Protein AF-A0A0G1K854-F1 (afdb_monomer)

Mean predicted aligned error: 9.33 Å

pLDDT: mean 76.0, std 16.43, range [37.78, 95.06]

Solvent-accessible surface area (backbone atoms only — not comparable to full-atom values): 9251 Å² total; per-residue (Å²): 132,83,78,79,60,70,64,56,56,54,52,48,50,55,51,45,51,60,47,36,75,68,46,81,50,38,49,63,25,35,56,41,46,54,54,50,49,40,50,51,50,52,53,40,52,53,51,50,50,56,49,52,60,53,45,62,75,74,42,89,68,55,75,72,59,42,56,55,50,49,52,58,57,63,59,54,79,45,64,77,61,58,74,69,48,51,61,70,54,49,52,61,68,49,51,77,76,40,71,92,38,62,65,52,54,50,37,49,50,54,32,50,56,52,49,49,52,49,64,76,29,55,90,78,65,51,88,47,69,64,61,49,34,55,53,24,47,55,41,41,59,38,47,54,51,36,51,54,44,50,52,53,53,45,49,50,55,52,47,73,69,58,7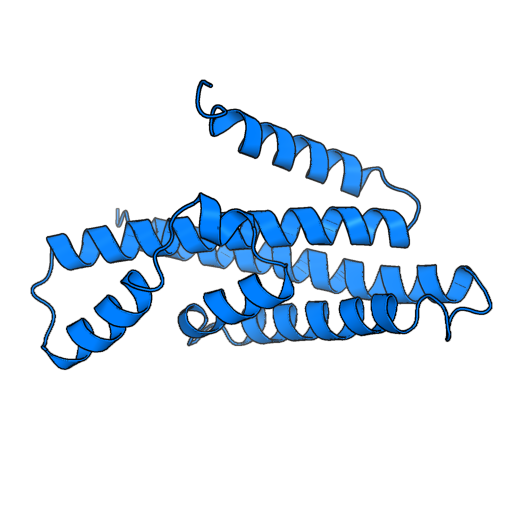1,130

Foldseek 3Di:
DDDPDVVVVVVVLVVLVVVLVVDPQLLVNLVSLQVNLLSLLLVLLVLVLVLLVVCVVVDDDDPVVCVVSVVLCVVPNPVVVSVPDHLVRSLVNCVVVCVVVVVLNVLSVVLVVLVVVLVVCVPPPPPDVVVSRVSSVVSSVSSVVNSVSSVVSSVVSVCVSDPD

Radius of gyration: 17.88 Å; Cα contacts (8 Å, |Δi|>4): 101; chains: 1; bounding box: 52×42×52 Å

Structure (mmCIF, N/CA/C/O backbone):
data_AF-A0A0G1K854-F1
#
_entry.id   AF-A0A0G1K854-F1
#
loop_
_atom_site.group_PDB
_atom_site.id
_atom_site.type_symbol
_atom_site.label_atom_id
_atom_site.label_alt_id
_atom_site.label_comp_id
_atom_site.label_asym_id
_atom_site.label_entity_id
_atom_site.label_seq_id
_atom_site.pdbx_PDB_ins_code
_atom_site.Cartn_x
_atom_site.Cartn_y
_atom_site.Cartn_z
_atom_site.occupancy
_atom_site.B_iso_or_equiv
_atom_site.auth_seq_id
_atom_site.auth_comp_id
_atom_site.auth_asym_id
_atom_site.auth_atom_id
_atom_site.pdbx_PDB_model_num
ATOM 1 N N . MET A 1 1 ? -0.775 29.253 10.869 1.00 38.78 1 MET A N 1
ATOM 2 C CA . MET A 1 1 ? -1.019 28.495 9.618 1.00 38.78 1 MET A CA 1
ATOM 3 C C . MET A 1 1 ? -2.290 27.674 9.783 1.00 38.78 1 MET A C 1
ATOM 5 O O . MET A 1 1 ? -2.391 26.966 10.777 1.00 38.78 1 MET A O 1
ATOM 9 N N . LYS A 1 2 ? -3.274 27.797 8.877 1.00 37.78 2 LYS A N 1
ATOM 10 C CA . LYS A 1 2 ? -4.468 26.931 8.889 1.00 37.78 2 LYS A CA 1
ATOM 11 C C . LYS A 1 2 ? -4.034 25.491 8.594 1.00 37.78 2 LYS A C 1
ATOM 13 O O . LYS A 1 2 ? -3.237 25.278 7.685 1.00 37.78 2 LYS A O 1
ATOM 18 N N . SER A 1 3 ? -4.537 24.532 9.370 1.00 38.66 3 SER A N 1
ATOM 19 C CA . SER A 1 3 ? -4.387 23.103 9.075 1.00 38.66 3 SER A CA 1
ATOM 20 C C . SER A 1 3 ? -4.850 22.832 7.636 1.00 38.66 3 SER A C 1
ATOM 22 O O . SER A 1 3 ? -5.922 23.327 7.277 1.00 38.66 3 SER A O 1
ATOM 24 N N . PRO A 1 4 ? -4.095 22.083 6.809 1.00 55.81 4 PRO A N 1
ATOM 25 C CA . PRO A 1 4 ? -4.559 21.715 5.477 1.00 55.81 4 PRO A CA 1
ATOM 26 C C . PRO A 1 4 ? -5.886 20.956 5.586 1.00 55.81 4 PRO A C 1
ATOM 28 O O . PRO A 1 4 ? -6.056 20.114 6.470 1.00 55.81 4 PRO A O 1
ATOM 31 N N . ASP A 1 5 ? -6.834 21.284 4.707 1.00 53.47 5 ASP A N 1
ATOM 32 C CA . ASP A 1 5 ? -8.138 20.626 4.657 1.00 53.47 5 ASP A CA 1
ATOM 33 C C . ASP A 1 5 ? -7.940 19.120 4.387 1.00 53.47 5 ASP A C 1
ATOM 35 O O . ASP A 1 5 ? -7.293 18.768 3.396 1.00 53.47 5 ASP A O 1
ATOM 39 N N . PRO A 1 6 ? -8.468 18.209 5.225 1.00 52.62 6 PRO A N 1
ATOM 40 C CA . PRO A 1 6 ? -8.331 16.766 5.024 1.00 52.62 6 PRO A CA 1
ATOM 41 C C . PRO A 1 6 ? -8.881 16.290 3.667 1.00 52.62 6 PRO A C 1
ATOM 43 O O . PRO A 1 6 ? -8.395 15.296 3.124 1.00 52.62 6 PRO A O 1
ATOM 46 N N . ARG A 1 7 ? -9.813 17.030 3.050 1.00 50.00 7 ARG A N 1
ATOM 47 C CA . ARG A 1 7 ? -10.301 16.762 1.686 1.00 50.00 7 ARG A CA 1
ATOM 48 C C . ARG A 1 7 ? -9.204 16.918 0.632 1.00 50.00 7 ARG A C 1
ATOM 50 O O . ARG A 1 7 ? -9.206 16.182 -0.352 1.00 50.00 7 ARG A O 1
ATOM 57 N N . ASN A 1 8 ? -8.218 17.789 0.856 1.00 52.91 8 ASN A N 1
ATOM 58 C CA . ASN A 1 8 ? -7.084 17.956 -0.056 1.00 52.91 8 ASN A CA 1
ATOM 59 C C . ASN A 1 8 ? -6.207 16.698 -0.116 1.00 52.91 8 ASN A C 1
ATOM 61 O O . ASN A 1 8 ? -5.662 16.398 -1.174 1.00 52.91 8 ASN A O 1
ATOM 65 N N . LYS A 1 9 ? -6.120 15.917 0.972 1.00 61.47 9 LYS A N 1
ATOM 66 C CA . LYS A 1 9 ? -5.419 14.619 0.974 1.00 61.47 9 LYS A CA 1
ATOM 67 C C . LYS A 1 9 ? -6.151 13.580 0.126 1.00 61.47 9 LYS A C 1
ATOM 69 O O . LYS A 1 9 ? -5.515 12.850 -0.628 1.00 61.47 9 LYS A O 1
ATOM 74 N N . PHE A 1 10 ? -7.481 13.544 0.189 1.00 59.16 10 PHE A N 1
ATOM 75 C CA . PHE A 1 10 ? -8.286 12.657 -0.655 1.00 59.16 10 PHE A CA 1
ATOM 76 C C . PHE A 1 10 ? -8.209 13.046 -2.139 1.00 59.16 10 PHE A C 1
ATOM 78 O O . PHE A 1 10 ? -8.032 12.189 -3.002 1.00 59.16 10 PHE A O 1
ATOM 85 N N . ILE A 1 11 ? -8.258 14.347 -2.441 1.00 55.06 11 ILE A N 1
ATOM 86 C CA . ILE A 1 11 ? -8.064 14.869 -3.801 1.00 55.06 11 ILE A CA 1
ATOM 87 C C . ILE A 1 11 ? -6.665 14.514 -4.321 1.00 55.06 11 ILE A C 1
ATOM 89 O O . ILE A 1 11 ? -6.541 14.027 -5.443 1.00 55.06 11 ILE A O 1
ATOM 93 N N . PHE A 1 12 ? -5.626 14.683 -3.501 1.00 68.38 12 PHE A N 1
ATOM 94 C CA . PHE A 1 12 ? -4.259 14.289 -3.840 1.00 68.38 12 PHE A CA 1
ATOM 95 C C . PHE A 1 12 ? -4.151 12.785 -4.128 1.00 68.38 12 PHE A C 1
ATOM 97 O O . PHE A 1 12 ? -3.557 12.396 -5.129 1.00 68.38 12 PHE A O 1
ATOM 104 N N . LEU A 1 13 ? -4.797 11.936 -3.326 1.00 67.50 13 LEU A N 1
ATOM 105 C CA . LEU A 1 13 ? -4.840 10.490 -3.559 1.00 67.50 13 LEU A CA 1
ATOM 106 C C . LEU A 1 13 ? -5.516 10.114 -4.878 1.00 67.50 13 LEU A C 1
ATOM 108 O O . LEU A 1 13 ? -4.996 9.287 -5.629 1.00 67.50 13 LEU A O 1
ATOM 112 N N . LEU A 1 14 ? -6.649 10.743 -5.192 1.00 62.66 14 LEU A N 1
ATOM 113 C CA . LEU A 1 14 ? -7.336 10.553 -6.470 1.00 62.66 14 LEU A CA 1
ATOM 114 C C . LEU A 1 14 ? -6.475 11.013 -7.653 1.00 62.66 14 LEU A C 1
ATOM 116 O O . LEU A 1 14 ? -6.444 10.352 -8.692 1.00 62.66 14 LEU A O 1
ATOM 120 N N . GLN A 1 15 ? -5.758 12.128 -7.500 1.00 68.06 15 GLN A N 1
ATOM 121 C CA . GLN A 1 15 ? -4.826 12.630 -8.509 1.00 68.06 15 GLN A CA 1
ATOM 122 C C . GLN A 1 15 ? -3.634 11.685 -8.700 1.00 68.06 15 GLN A C 1
ATOM 124 O O . GLN A 1 15 ? -3.282 11.391 -9.842 1.00 68.06 15 GLN A O 1
ATOM 129 N N . LEU A 1 16 ? -3.050 11.165 -7.615 1.00 74.25 16 LEU A N 1
ATOM 130 C CA . LEU A 1 16 ? -1.966 10.183 -7.663 1.00 74.25 16 LEU A CA 1
ATOM 131 C C . LEU A 1 16 ? -2.402 8.890 -8.351 1.00 74.25 16 LEU A C 1
ATOM 133 O O . LEU A 1 16 ? -1.682 8.399 -9.215 1.00 74.25 16 LEU A O 1
ATOM 137 N N . LYS A 1 17 ? -3.590 8.367 -8.027 1.00 74.44 17 LYS A N 1
ATOM 138 C CA . LYS A 1 17 ? -4.123 7.147 -8.649 1.00 74.44 17 LYS A CA 1
ATOM 139 C C . LYS A 1 17 ? -4.294 7.315 -10.161 1.00 74.44 17 LYS A C 1
ATOM 141 O O . LYS A 1 17 ? -3.763 6.521 -10.929 1.00 74.44 17 LYS A O 1
ATOM 146 N N . ARG A 1 18 ? -4.928 8.411 -10.593 1.00 74.6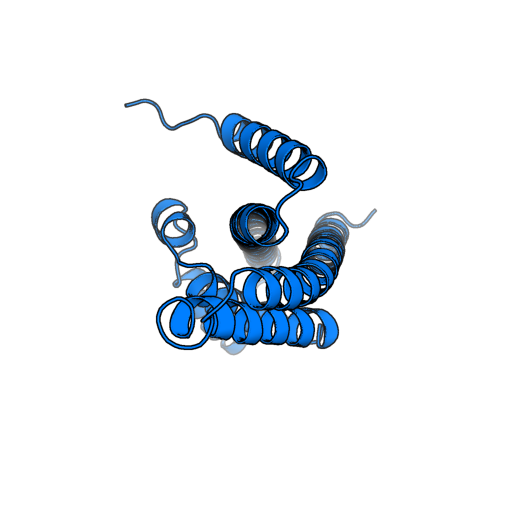2 18 ARG A N 1
ATOM 147 C CA . ARG A 1 18 ? -5.094 8.737 -12.022 1.00 74.62 18 ARG A CA 1
ATOM 148 C C . ARG A 1 18 ? -3.763 8.940 -12.748 1.00 74.62 18 ARG A C 1
ATOM 150 O O . ARG A 1 18 ? -3.666 8.623 -13.928 1.00 74.62 18 ARG A O 1
ATOM 157 N N . ARG A 1 19 ? -2.754 9.507 -12.078 1.00 76.69 19 ARG A N 1
ATOM 158 C CA . ARG A 1 19 ? -1.403 9.663 -12.645 1.00 76.69 19 ARG A CA 1
ATOM 159 C C . ARG A 1 19 ? -0.692 8.319 -12.768 1.00 76.69 19 ARG A C 1
ATOM 161 O O . ARG A 1 19 ? -0.150 8.041 -13.825 1.00 76.69 19 ARG A O 1
ATOM 168 N N . SER A 1 20 ? -0.775 7.469 -11.745 1.00 81.25 20 SER A N 1
ATOM 169 C CA . SER A 1 20 ? -0.213 6.112 -11.756 1.00 81.25 20 SER A CA 1
ATOM 170 C C . SER A 1 20 ? -0.765 5.263 -12.906 1.00 81.25 20 SER A C 1
ATOM 172 O O . SER A 1 20 ? -0.009 4.563 -13.570 1.00 81.25 20 SER A O 1
ATOM 174 N N . GLU A 1 21 ? -2.068 5.367 -13.189 1.00 80.25 21 GLU A N 1
ATOM 175 C CA . GLU A 1 21 ? -2.727 4.651 -14.293 1.00 80.25 21 GLU A CA 1
ATOM 176 C C . GLU A 1 21 ? -2.253 5.105 -15.684 1.00 80.25 21 GLU A C 1
ATOM 178 O O . GLU A 1 21 ? -2.286 4.317 -16.627 1.00 80.25 21 GLU A O 1
ATOM 183 N N . LYS A 1 22 ? -1.807 6.361 -15.814 1.00 82.38 22 LYS A N 1
ATOM 184 C CA . LYS A 1 22 ? -1.315 6.949 -17.071 1.00 82.38 22 LYS A CA 1
ATOM 185 C C . LYS A 1 22 ? 0.205 6.888 -17.222 1.00 82.38 22 LYS A C 1
ATOM 187 O O . LYS A 1 22 ? 0.711 7.242 -18.282 1.00 82.38 22 LYS A O 1
ATOM 192 N N . GLU A 1 23 ? 0.922 6.487 -16.176 1.00 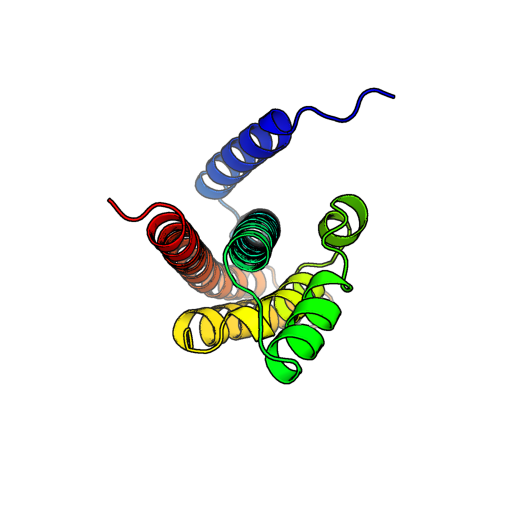88.06 23 GLU A N 1
ATOM 193 C CA . GLU A 1 23 ? 2.378 6.430 -16.185 1.00 88.06 23 GLU A CA 1
ATOM 194 C C . GLU A 1 23 ? 2.866 5.240 -17.019 1.00 88.06 23 GLU A C 1
ATOM 196 O O . GLU A 1 23 ? 2.432 4.099 -16.830 1.00 88.06 23 GLU A O 1
ATOM 201 N N . THR A 1 24 ? 3.769 5.529 -17.954 1.00 86.50 24 THR A N 1
ATOM 202 C CA . THR A 1 24 ? 4.270 4.570 -18.944 1.00 86.50 24 THR A CA 1
ATOM 203 C C . THR A 1 24 ? 5.561 3.900 -18.505 1.00 86.50 24 THR A C 1
ATOM 205 O O . THR A 1 24 ? 5.776 2.755 -18.893 1.00 86.50 24 THR A O 1
ATOM 208 N N . SER A 1 25 ? 6.381 4.555 -17.672 1.00 89.69 25 SER A N 1
ATOM 209 C CA . SER A 1 25 ? 7.555 3.928 -17.057 1.00 89.69 25 SER A CA 1
ATOM 210 C C . SER A 1 25 ? 7.119 3.082 -15.855 1.00 89.69 25 SER A C 1
ATOM 212 O O . SER A 1 25 ? 6.581 3.626 -14.882 1.00 89.69 25 SER A O 1
ATOM 214 N N . PRO A 1 26 ? 7.337 1.753 -15.872 1.00 91.62 26 PRO A N 1
ATOM 215 C CA . PRO A 1 26 ? 7.122 0.919 -14.696 1.00 91.62 26 PRO A CA 1
ATOM 216 C C . PRO A 1 26 ? 7.806 1.443 -13.428 1.00 91.62 26 PRO A C 1
ATOM 218 O O . PRO A 1 26 ? 7.182 1.439 -12.368 1.00 91.62 26 PRO A O 1
ATOM 221 N N . TYR A 1 27 ? 9.042 1.929 -13.510 1.00 89.31 27 TYR A N 1
ATOM 222 C CA . TYR A 1 27 ? 9.734 2.482 -12.348 1.00 89.31 27 TYR A CA 1
ATOM 223 C C . TYR A 1 27 ? 9.043 3.742 -11.803 1.00 89.31 27 TYR A C 1
ATOM 225 O O . TYR A 1 27 ? 8.768 3.834 -10.605 1.00 89.31 27 TYR A O 1
ATOM 233 N N . ALA A 1 28 ? 8.662 4.689 -12.664 1.00 88.31 28 ALA A N 1
ATOM 234 C CA . ALA A 1 28 ? 7.903 5.862 -12.223 1.00 88.31 28 ALA A CA 1
ATOM 235 C C . ALA A 1 28 ? 6.536 5.467 -11.629 1.00 88.31 28 ALA A C 1
ATOM 237 O O . ALA A 1 28 ? 6.115 5.987 -10.591 1.00 88.31 28 ALA A O 1
ATOM 238 N N . ARG A 1 29 ? 5.857 4.480 -12.228 1.00 91.25 29 ARG A N 1
ATOM 239 C CA . ARG A 1 29 ? 4.589 3.940 -11.717 1.00 91.25 29 ARG A CA 1
ATOM 240 C C . ARG A 1 29 ? 4.756 3.264 -10.355 1.00 91.25 29 ARG A C 1
ATOM 242 O O . ARG A 1 29 ? 3.861 3.403 -9.518 1.00 91.25 29 ARG A O 1
ATOM 249 N N . LEU A 1 30 ? 5.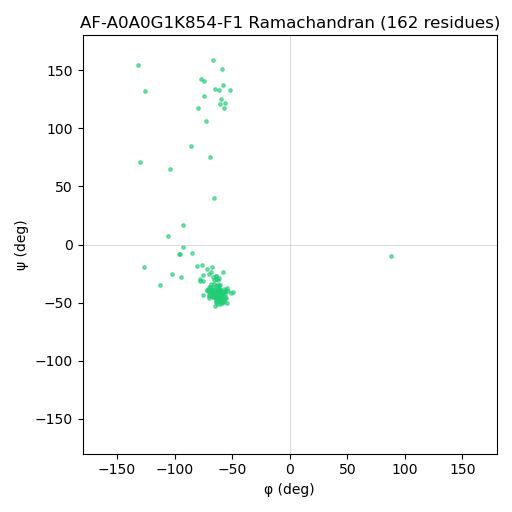880 2.591 -10.107 1.00 91.75 30 LEU A N 1
ATOM 250 C CA . LEU A 1 30 ? 6.232 2.043 -8.796 1.00 91.75 30 LEU A CA 1
ATOM 251 C C . LEU A 1 30 ? 6.324 3.154 -7.737 1.00 91.75 30 LEU A C 1
ATOM 253 O O . LEU A 1 30 ? 5.696 3.030 -6.686 1.00 91.75 30 LEU A O 1
ATOM 257 N N . LEU A 1 31 ? 6.996 4.274 -8.029 1.00 88.69 31 LEU A N 1
ATOM 258 C CA . LEU A 1 31 ? 7.075 5.416 -7.102 1.00 88.69 31 LEU A CA 1
ATOM 259 C C . LEU A 1 31 ? 5.688 5.995 -6.777 1.00 88.69 31 LEU A C 1
ATOM 261 O O . LEU A 1 31 ? 5.395 6.346 -5.631 1.00 88.69 31 LEU A O 1
ATOM 265 N N . PHE A 1 32 ? 4.789 6.063 -7.763 1.00 89.12 32 PHE A N 1
ATOM 266 C CA . PHE A 1 32 ? 3.401 6.449 -7.503 1.00 89.12 32 PHE A CA 1
ATOM 267 C C . PHE A 1 32 ? 2.673 5.430 -6.620 1.00 89.12 32 PHE A C 1
ATOM 269 O O . PHE A 1 32 ? 1.955 5.827 -5.699 1.00 89.12 32 PHE A O 1
ATOM 276 N N . GLN A 1 33 ? 2.869 4.130 -6.850 1.00 89.81 33 GLN A N 1
ATOM 277 C CA . GLN A 1 33 ? 2.261 3.094 -6.018 1.00 89.81 33 GLN A CA 1
ATOM 278 C C . GLN A 1 33 ? 2.742 3.126 -4.569 1.00 89.81 33 GLN A C 1
ATOM 280 O O . GLN A 1 33 ? 1.921 2.952 -3.672 1.00 89.81 33 GLN A O 1
ATOM 285 N N . GLU A 1 34 ? 4.023 3.394 -4.316 1.00 90.31 34 GLU A N 1
ATOM 286 C CA . GLU A 1 34 ? 4.542 3.544 -2.951 1.00 90.31 34 GLU A CA 1
ATOM 287 C C . GLU A 1 34 ? 3.781 4.627 -2.176 1.00 90.31 34 GLU A C 1
ATOM 289 O O . GLU A 1 34 ? 3.389 4.422 -1.023 1.00 90.31 34 GLU A O 1
ATOM 294 N N . ASN A 1 35 ? 3.497 5.755 -2.831 1.00 87.19 35 ASN A N 1
ATOM 295 C CA . ASN A 1 35 ? 2.730 6.853 -2.246 1.00 87.19 35 ASN A CA 1
ATOM 296 C C . ASN A 1 35 ? 1.259 6.482 -2.011 1.00 87.19 35 ASN A C 1
ATOM 298 O O . ASN A 1 35 ? 0.690 6.818 -0.966 1.00 87.19 35 ASN A O 1
ATOM 302 N N . ILE A 1 36 ? 0.645 5.764 -2.957 1.00 89.56 36 ILE A N 1
ATOM 303 C CA . ILE A 1 36 ? -0.738 5.286 -2.835 1.00 89.56 36 ILE A CA 1
ATOM 304 C C . ILE A 1 36 ? -0.854 4.310 -1.658 1.00 89.56 36 ILE A C 1
ATOM 306 O O . ILE A 1 36 ? -1.701 4.506 -0.787 1.00 89.56 36 ILE A O 1
ATOM 310 N N . ILE A 1 37 ? 0.016 3.299 -1.590 1.00 92.19 37 ILE A N 1
ATOM 311 C CA . ILE A 1 37 ? 0.009 2.291 -0.522 1.00 92.19 37 ILE A CA 1
ATOM 312 C C . ILE A 1 37 ? 0.283 2.945 0.832 1.00 92.19 37 ILE A C 1
ATOM 314 O O . ILE A 1 37 ? -0.452 2.683 1.780 1.00 92.19 37 ILE A O 1
ATOM 318 N N . SER A 1 38 ? 1.270 3.844 0.926 1.00 89.88 38 SER A N 1
ATOM 319 C CA . SER A 1 38 ? 1.559 4.577 2.170 1.00 89.88 38 SER A CA 1
ATOM 320 C C . SER A 1 38 ? 0.324 5.317 2.675 1.00 89.88 38 SER A C 1
ATOM 322 O O . SER A 1 38 ? -0.053 5.212 3.839 1.00 89.88 38 SER A O 1
ATOM 324 N N . SER A 1 39 ? -0.367 6.013 1.779 1.00 85.62 39 SER A N 1
ATOM 325 C CA . SER A 1 39 ? -1.558 6.777 2.135 1.00 85.62 39 SER A CA 1
ATOM 326 C C . SER A 1 39 ? -2.745 5.886 2.515 1.00 85.62 39 SER A C 1
ATOM 328 O O . SER A 1 39 ? -3.495 6.222 3.431 1.00 85.62 39 SER A O 1
ATOM 330 N N . LEU A 1 40 ? -2.912 4.734 1.857 1.00 88.44 40 LEU A N 1
ATOM 331 C CA . LEU A 1 40 ? -3.929 3.745 2.223 1.00 88.44 40 LEU A CA 1
ATOM 332 C C . LEU A 1 40 ? -3.643 3.104 3.581 1.00 88.44 40 LEU A C 1
ATOM 334 O O . LEU A 1 40 ? -4.574 2.911 4.361 1.00 88.44 40 LEU A O 1
ATOM 338 N N . LEU A 1 41 ? -2.378 2.817 3.892 1.00 89.94 41 LEU A N 1
ATOM 339 C CA . LEU A 1 41 ? -1.967 2.337 5.209 1.00 89.94 41 LEU A CA 1
ATOM 340 C C . LEU A 1 41 ? -2.294 3.369 6.287 1.00 89.94 41 LEU A C 1
ATOM 342 O O . LEU A 1 41 ? -2.940 3.021 7.267 1.00 89.94 41 LEU A O 1
ATOM 346 N N . ILE A 1 42 ? -1.942 4.640 6.075 1.00 85.94 42 ILE A N 1
ATOM 347 C CA . ILE A 1 42 ? -2.284 5.738 6.993 1.00 85.94 42 ILE A CA 1
ATOM 348 C C . ILE A 1 42 ? -3.804 5.824 7.203 1.00 85.94 42 ILE A C 1
ATOM 350 O O . ILE A 1 42 ? -4.274 5.862 8.338 1.00 85.94 42 ILE A O 1
ATOM 354 N N . ALA A 1 43 ? -4.590 5.800 6.122 1.00 83.00 43 ALA A N 1
ATOM 355 C CA . ALA A 1 43 ? -6.049 5.836 6.214 1.00 83.00 43 ALA A CA 1
ATOM 356 C C . ALA A 1 43 ? -6.615 4.625 6.974 1.00 83.00 43 ALA A C 1
ATOM 358 O O . ALA A 1 43 ? -7.546 4.763 7.768 1.00 83.00 43 ALA A O 1
ATOM 359 N N . THR A 1 44 ? -6.046 3.439 6.756 1.00 86.75 44 THR A N 1
ATOM 360 C CA . THR A 1 44 ? -6.440 2.207 7.451 1.00 86.75 44 THR A CA 1
ATOM 361 C C . THR A 1 44 ? -6.108 2.288 8.938 1.00 86.75 44 THR A C 1
ATOM 363 O O . THR A 1 44 ? -6.954 1.969 9.764 1.00 86.75 44 THR A O 1
ATOM 366 N N . LEU A 1 45 ? -4.926 2.795 9.288 1.00 83.94 45 LEU A N 1
ATOM 367 C CA . LEU A 1 45 ? -4.493 3.029 10.666 1.00 83.94 45 LEU A CA 1
ATOM 368 C C . LEU A 1 45 ? -5.434 3.992 11.410 1.00 83.94 45 LEU A C 1
ATOM 370 O O . LEU A 1 45 ? -5.885 3.661 12.503 1.00 83.94 45 LEU A O 1
ATOM 374 N N . PHE A 1 46 ? -5.829 5.115 10.799 1.00 80.81 46 PHE A N 1
ATOM 375 C CA . PHE A 1 46 ? -6.842 6.002 11.394 1.00 80.81 46 PHE A CA 1
ATOM 376 C C . PHE A 1 46 ? -8.227 5.351 11.488 1.00 80.81 46 PHE A C 1
ATOM 378 O O . PHE A 1 46 ? -8.968 5.601 12.435 1.00 80.81 46 PHE A O 1
ATOM 385 N N . THR A 1 47 ? -8.594 4.494 10.532 1.00 80.06 47 THR A N 1
ATOM 386 C CA . THR A 1 47 ? -9.867 3.753 10.593 1.00 80.06 47 THR A CA 1
ATOM 387 C C . THR A 1 47 ? -9.877 2.785 11.781 1.00 80.06 47 THR A C 1
ATOM 389 O O . THR A 1 47 ? -10.858 2.727 12.521 1.00 80.06 47 THR A O 1
ATOM 392 N N . ILE A 1 48 ? -8.769 2.071 12.004 1.00 80.88 48 ILE A N 1
ATOM 393 C CA . ILE A 1 48 ? -8.573 1.199 13.168 1.00 80.88 48 ILE A CA 1
ATOM 394 C C . ILE A 1 48 ? -8.662 2.013 14.461 1.00 80.88 48 ILE A C 1
ATOM 396 O O . ILE A 1 48 ? -9.401 1.633 15.365 1.00 80.88 48 ILE A O 1
ATOM 400 N N . GLU A 1 49 ? -7.956 3.142 14.549 1.00 77.31 49 GLU A N 1
ATOM 401 C CA . GLU A 1 49 ? -7.998 4.023 15.721 1.00 77.31 49 GLU A CA 1
ATOM 402 C C . GLU A 1 49 ? -9.437 4.446 16.064 1.00 77.31 49 GLU A C 1
ATOM 404 O O . GLU A 1 49 ? -9.882 4.291 17.205 1.00 77.31 49 GLU A O 1
ATOM 409 N N . LEU A 1 50 ? -10.190 4.932 15.070 1.00 73.69 50 LEU A N 1
ATOM 410 C CA . LEU A 1 50 ? -11.589 5.331 15.239 1.00 73.69 50 LEU A CA 1
ATOM 411 C C . LEU A 1 50 ? -12.460 4.175 15.748 1.00 73.69 50 LEU A C 1
ATOM 413 O O . LEU A 1 50 ? -13.302 4.374 16.629 1.00 73.69 50 LEU A O 1
ATOM 417 N N . PHE A 1 51 ? -12.257 2.968 15.216 1.00 75.56 51 PHE A N 1
ATOM 418 C CA . PHE A 1 51 ? -12.972 1.773 15.653 1.00 75.56 51 PHE A CA 1
ATOM 419 C C . PHE A 1 51 ? -12.651 1.408 17.111 1.00 75.56 51 PHE A C 1
ATOM 421 O O . PHE A 1 51 ? -13.572 1.212 17.909 1.00 75.56 51 PHE A O 1
ATOM 428 N N . LEU A 1 52 ? -11.368 1.375 17.486 1.00 73.69 52 LEU A N 1
ATOM 429 C CA . LEU A 1 52 ? -10.931 1.035 18.845 1.00 73.69 52 LEU A CA 1
ATOM 430 C C . LEU A 1 52 ? -11.452 2.046 19.877 1.00 73.69 52 LEU A C 1
ATOM 432 O O . LEU A 1 52 ? -11.981 1.636 20.910 1.00 73.69 52 LEU A O 1
ATOM 436 N N . ASN A 1 53 ? -11.398 3.348 19.573 1.00 66.81 53 ASN A N 1
ATOM 437 C CA . ASN A 1 53 ? -11.928 4.408 20.441 1.00 66.81 53 ASN A CA 1
ATOM 438 C C . ASN A 1 53 ? -13.450 4.296 20.668 1.00 66.81 53 ASN A C 1
ATOM 440 O O . ASN A 1 53 ? -13.965 4.650 21.732 1.00 66.81 53 ASN A O 1
ATOM 444 N N . LYS A 1 54 ? -14.204 3.774 19.691 1.00 65.12 54 LYS A N 1
ATOM 445 C CA . LYS A 1 54 ? -15.645 3.510 19.856 1.00 65.12 54 LYS A CA 1
ATOM 446 C C . LYS A 1 54 ? -15.921 2.236 20.662 1.00 65.12 54 LYS A C 1
ATOM 448 O O . LYS A 1 54 ? -16.930 2.160 21.359 1.00 65.12 54 LYS A O 1
ATOM 453 N N . GLN A 1 55 ? -15.056 1.225 20.584 1.00 60.94 55 GLN A N 1
ATOM 454 C CA . GLN A 1 55 ? -15.212 0.018 21.401 1.00 60.94 55 GLN A CA 1
ATOM 455 C C . GLN A 1 55 ? -14.928 0.286 22.879 1.00 60.94 55 GLN A C 1
ATOM 457 O O . GLN A 1 55 ? -15.706 -0.142 23.728 1.00 60.94 55 GLN A O 1
ATOM 462 N N . THR A 1 56 ? -13.874 1.039 23.199 1.00 53.75 56 THR A N 1
ATOM 463 C CA . THR A 1 56 ? -13.530 1.398 24.587 1.00 53.75 56 THR A CA 1
ATOM 464 C C . THR A 1 56 ? -14.596 2.261 25.264 1.00 53.75 56 THR A C 1
ATOM 466 O O . THR A 1 56 ? -14.754 2.195 26.480 1.00 53.75 56 THR A O 1
ATOM 469 N N . THR A 1 57 ? -15.365 3.030 24.491 1.00 50.75 57 THR A N 1
ATOM 470 C CA . THR A 1 57 ? -16.505 3.816 24.995 1.00 50.75 57 THR A CA 1
ATOM 471 C C . THR A 1 57 ? -17.784 2.992 25.183 1.00 50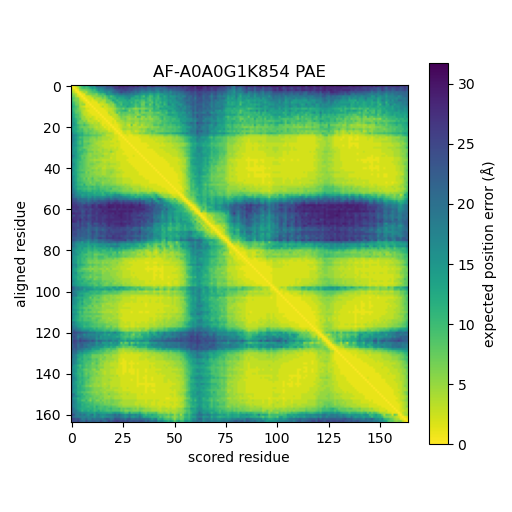.75 57 THR A C 1
ATOM 473 O O . THR A 1 57 ? -18.659 3.415 25.933 1.00 50.75 57 THR A O 1
ATOM 476 N N . LYS A 1 58 ? -17.902 1.810 24.557 1.00 46.91 58 LYS A N 1
ATOM 477 C CA . LYS A 1 58 ? -19.065 0.907 24.690 1.00 46.91 58 LYS A CA 1
ATOM 478 C C . LYS A 1 58 ? -18.841 -0.293 25.616 1.00 46.91 58 LYS A C 1
ATOM 480 O O . LYS A 1 58 ? -19.809 -0.821 26.150 1.00 46.91 58 LYS A O 1
ATOM 485 N N . TYR A 1 59 ? -17.602 -0.739 25.799 1.00 41.09 59 TYR A N 1
ATOM 486 C CA . TYR A 1 59 ? -17.257 -1.939 26.559 1.00 41.09 59 TYR A CA 1
ATOM 487 C C . TYR A 1 59 ? -16.240 -1.615 27.650 1.00 41.09 59 TYR A C 1
ATOM 489 O O . TYR A 1 59 ? -15.203 -1.023 27.370 1.00 41.09 59 TYR A O 1
ATOM 497 N N . VAL A 1 60 ? -16.489 -2.076 28.880 1.00 43.75 60 VAL A N 1
ATOM 498 C CA . VAL A 1 60 ? -15.482 -2.105 29.951 1.00 43.75 60 VAL A CA 1
ATOM 499 C C . VAL A 1 60 ? -14.493 -3.231 29.616 1.00 43.75 60 VAL A C 1
ATOM 501 O O . VAL A 1 60 ? -14.857 -4.400 29.744 1.00 43.75 60 VAL A O 1
ATOM 504 N N . PRO A 1 61 ? -13.256 -2.946 29.168 1.00 46.81 61 PRO A N 1
ATOM 505 C CA . PRO A 1 61 ? -12.338 -4.005 28.773 1.00 46.81 61 PRO A CA 1
ATOM 506 C C . PRO A 1 61 ? -11.739 -4.656 30.026 1.00 46.81 61 PRO A C 1
ATOM 508 O O . PRO A 1 61 ? -11.425 -3.959 30.998 1.00 46.81 61 PRO A O 1
ATOM 511 N N . THR A 1 62 ? -11.548 -5.977 29.998 1.00 52.06 62 THR A N 1
ATOM 512 C CA . THR A 1 62 ? -10.786 -6.725 31.010 1.00 52.06 62 THR A CA 1
ATOM 513 C C . THR A 1 62 ? -9.338 -6.209 31.094 1.00 52.06 62 THR A C 1
ATOM 515 O O . THR A 1 62 ? -8.798 -5.698 30.109 1.00 52.06 62 THR A O 1
ATOM 518 N N . LYS A 1 63 ? -8.695 -6.315 32.271 1.00 45.53 63 LYS A N 1
ATOM 519 C CA . LYS A 1 63 ? -7.356 -5.746 32.561 1.00 45.53 63 LYS A CA 1
ATOM 520 C C . LYS A 1 63 ? -6.291 -6.085 31.505 1.00 45.53 63 LYS A C 1
ATOM 522 O O . LYS A 1 63 ? -5.527 -5.208 31.123 1.00 45.53 63 LYS A O 1
ATOM 527 N N . GLU A 1 64 ? -6.270 -7.313 30.992 1.00 46.06 64 GLU A N 1
ATOM 528 C CA . GLU A 1 64 ? -5.292 -7.760 29.985 1.00 46.06 64 GLU A CA 1
ATOM 529 C C . GLU A 1 64 ? -5.535 -7.138 28.600 1.00 46.06 64 GLU A C 1
ATOM 531 O O . GLU A 1 64 ? -4.590 -6.706 27.939 1.00 46.06 64 GLU A O 1
ATOM 536 N N . ARG A 1 65 ? -6.802 -6.989 28.179 1.00 46.88 65 ARG A N 1
ATOM 537 C CA . ARG A 1 65 ? -7.151 -6.281 26.933 1.00 46.88 65 ARG A CA 1
ATOM 538 C C . ARG A 1 65 ? -6.863 -4.785 27.023 1.00 46.88 65 ARG A C 1
ATOM 540 O O . ARG A 1 65 ? -6.440 -4.210 26.023 1.00 46.88 65 ARG A O 1
ATOM 547 N N . ARG A 1 66 ? -7.032 -4.168 28.203 1.00 47.66 66 ARG A N 1
ATOM 548 C CA . ARG A 1 66 ? -6.662 -2.758 28.432 1.00 47.66 66 ARG A CA 1
ATOM 549 C C . ARG A 1 66 ? -5.177 -2.514 28.214 1.00 47.66 66 ARG A C 1
ATOM 551 O O . ARG A 1 66 ? -4.852 -1.552 27.547 1.00 47.66 66 ARG A O 1
ATOM 558 N N . ILE A 1 67 ? -4.288 -3.374 28.710 1.00 43.59 67 ILE A N 1
ATOM 559 C CA . ILE A 1 67 ? -2.835 -3.140 28.621 1.00 43.59 67 ILE A CA 1
ATOM 560 C C . ILE A 1 67 ? -2.338 -3.218 27.168 1.00 43.59 67 ILE A C 1
ATOM 562 O O . ILE A 1 67 ? -1.537 -2.377 26.756 1.00 43.59 67 ILE A O 1
ATOM 566 N N . ASN A 1 68 ? -2.858 -4.166 26.377 1.00 47.81 68 ASN A N 1
ATOM 567 C CA . ASN A 1 68 ? -2.538 -4.265 24.949 1.00 47.81 68 ASN A CA 1
ATOM 568 C C . ASN A 1 68 ? -3.162 -3.120 24.140 1.00 47.81 68 ASN A C 1
ATOM 570 O O . ASN A 1 68 ? -2.458 -2.482 23.363 1.00 47.81 68 ASN A O 1
ATOM 574 N N . MET A 1 69 ? -4.444 -2.792 24.351 1.00 48.44 69 MET A N 1
ATOM 575 C CA . MET A 1 69 ? -5.070 -1.640 23.685 1.00 48.44 69 MET A CA 1
ATOM 576 C C . MET A 1 69 ? -4.422 -0.316 24.094 1.00 48.44 69 MET A C 1
ATOM 578 O O . MET A 1 69 ? -4.193 0.513 23.231 1.00 48.44 69 MET A O 1
ATOM 582 N N . GLU A 1 70 ? -4.082 -0.100 25.363 1.00 48.62 70 GLU A N 1
ATOM 583 C CA . GLU A 1 70 ? -3.443 1.135 25.827 1.00 48.62 70 GLU A CA 1
ATOM 584 C C . GLU A 1 70 ? -2.025 1.284 25.289 1.00 48.62 70 GLU A C 1
ATOM 586 O O . GLU A 1 70 ? -1.661 2.400 24.948 1.00 48.62 70 GLU A O 1
ATOM 591 N N . HIS A 1 71 ? -1.231 0.214 25.160 1.00 46.53 71 HIS A N 1
ATOM 592 C CA . HIS A 1 71 ? 0.068 0.296 24.477 1.00 46.53 71 HIS A CA 1
ATOM 593 C C . HIS A 1 71 ? -0.095 0.610 22.988 1.00 46.53 71 HIS A C 1
ATOM 595 O O . HIS A 1 71 ? 0.628 1.447 22.453 1.00 46.53 71 HIS A O 1
ATOM 601 N N . ILE A 1 72 ? -1.074 -0.016 22.335 1.00 49.09 72 ILE A N 1
ATOM 602 C CA . ILE A 1 72 ? -1.362 0.166 20.912 1.00 49.09 72 ILE A CA 1
ATOM 603 C C . ILE A 1 72 ? -1.946 1.565 20.618 1.00 49.09 72 ILE A C 1
ATOM 605 O O . ILE A 1 72 ? -1.583 2.177 19.621 1.00 49.09 72 ILE A O 1
ATOM 609 N N . ILE A 1 73 ? -2.783 2.107 21.508 1.00 50.44 73 ILE A N 1
ATOM 610 C CA . ILE A 1 73 ? -3.355 3.464 21.451 1.00 50.44 73 ILE A CA 1
ATOM 611 C C . ILE A 1 73 ? -2.321 4.517 21.907 1.00 50.44 73 ILE A C 1
ATOM 613 O O . ILE A 1 73 ? -2.331 5.645 21.414 1.00 50.44 73 ILE A O 1
ATOM 617 N N . LYS A 1 74 ? -1.386 4.169 22.812 1.00 46.03 74 LYS A N 1
ATOM 618 C CA . LYS A 1 74 ? -0.260 5.034 23.232 1.00 46.03 74 LYS A CA 1
ATOM 619 C C . LYS A 1 74 ? 0.869 5.122 22.214 1.00 46.03 74 LYS A C 1
ATOM 621 O O . LYS A 1 74 ? 1.626 6.092 22.293 1.00 46.03 74 LYS A O 1
ATOM 626 N N . ILE A 1 75 ? 0.982 4.209 21.243 1.00 51.12 75 ILE A N 1
ATOM 627 C CA . ILE A 1 75 ? 1.639 4.533 19.965 1.00 51.12 75 ILE A CA 1
ATOM 628 C C . ILE A 1 75 ? 0.691 5.508 19.284 1.00 51.12 75 ILE A C 1
ATOM 630 O O . ILE A 1 75 ? -0.112 5.137 18.436 1.00 51.12 75 ILE A O 1
ATOM 634 N N . LYS A 1 76 ? 0.688 6.746 19.777 1.00 50.94 76 LYS A N 1
ATOM 635 C CA . LYS A 1 76 ? -0.345 7.703 19.452 1.00 50.94 76 LYS A CA 1
ATOM 636 C C . LYS A 1 76 ? -0.390 7.824 17.940 1.00 50.94 76 LYS A C 1
ATOM 638 O O . LYS A 1 76 ? 0.601 8.216 17.317 1.00 50.94 76 LYS A O 1
ATOM 643 N N . PHE A 1 77 ? -1.550 7.535 17.370 1.00 60.31 77 PHE A N 1
ATOM 644 C CA . PHE A 1 77 ? -1.917 7.887 16.006 1.00 60.31 77 PHE A CA 1
ATOM 645 C C . PHE A 1 77 ? -2.014 9.423 15.857 1.00 60.31 77 PHE A C 1
ATOM 647 O O . PHE A 1 77 ? -2.898 9.962 15.202 1.00 60.31 77 PHE A O 1
ATOM 654 N N . GLU A 1 78 ? -1.095 10.176 16.471 1.00 64.06 78 GLU A N 1
ATOM 655 C CA . GLU A 1 78 ? -0.924 11.595 16.218 1.00 64.06 78 GLU A CA 1
ATOM 656 C C . GLU A 1 78 ? -0.651 11.739 14.721 1.00 64.06 78 GLU A C 1
ATOM 658 O O . GLU A 1 78 ? 0.346 11.222 14.210 1.00 64.06 78 GLU A O 1
ATOM 663 N N . SER A 1 79 ? -1.547 12.427 14.007 1.00 64.81 79 SER A N 1
ATOM 664 C CA . SER A 1 79 ? -1.510 12.455 12.540 1.00 64.81 79 SER A CA 1
ATOM 665 C C . SER A 1 79 ? -0.150 12.910 12.007 1.00 64.81 79 SER A C 1
ATOM 667 O O . SER A 1 79 ? 0.376 12.318 11.070 1.00 64.81 79 SER A O 1
ATOM 669 N N . LYS A 1 80 ? 0.493 13.869 12.684 1.00 68.44 80 LYS A N 1
ATOM 670 C CA . LYS A 1 80 ? 1.847 14.337 12.353 1.00 68.44 80 LYS A CA 1
ATOM 671 C C . LYS A 1 80 ? 2.924 13.252 12.492 1.00 68.44 80 LYS A C 1
ATOM 673 O O . LYS A 1 80 ? 3.880 13.242 11.721 1.00 68.44 80 LYS A O 1
ATOM 678 N N . ILE A 1 81 ? 2.795 12.346 13.462 1.00 71.56 81 ILE A N 1
ATOM 679 C CA . ILE A 1 81 ? 3.757 11.259 13.687 1.00 71.56 81 ILE A CA 1
ATOM 680 C C . ILE A 1 81 ? 3.574 10.166 12.638 1.00 71.56 81 ILE A C 1
ATOM 682 O O . ILE A 1 81 ? 4.565 9.668 12.112 1.00 71.56 81 ILE A O 1
ATOM 686 N N . ILE A 1 82 ? 2.332 9.794 12.327 1.00 73.19 82 ILE A N 1
ATOM 687 C CA . ILE A 1 82 ? 2.025 8.737 11.354 1.00 73.19 82 ILE A CA 1
ATOM 688 C C . ILE A 1 82 ? 2.330 9.187 9.919 1.00 73.19 82 ILE A C 1
ATOM 690 O O . ILE A 1 82 ? 2.912 8.428 9.150 1.00 73.19 82 ILE A O 1
ATOM 694 N N . GLU A 1 83 ? 2.021 10.435 9.566 1.00 75.69 83 GLU A N 1
ATOM 695 C CA . GLU A 1 83 ? 2.254 10.986 8.221 1.00 75.69 83 GLU A CA 1
ATOM 696 C C . GLU A 1 83 ? 3.735 11.155 7.864 1.00 75.69 83 GLU A C 1
ATOM 698 O O . GLU A 1 83 ? 4.072 11.249 6.689 1.00 75.69 83 GLU A O 1
ATOM 703 N N . THR A 1 84 ? 4.624 11.178 8.860 1.00 80.06 84 THR A N 1
ATOM 704 C CA . THR A 1 84 ? 6.078 11.269 8.650 1.00 80.06 84 THR A CA 1
ATOM 705 C C . THR A 1 84 ? 6.763 9.904 8.596 1.00 80.06 84 THR A C 1
ATOM 707 O O . THR A 1 84 ? 7.975 9.834 8.389 1.00 80.06 84 THR A O 1
ATOM 710 N N . LYS A 1 85 ? 6.020 8.805 8.781 1.00 83.31 85 LYS A N 1
ATOM 711 C CA . LYS A 1 85 ? 6.586 7.455 8.729 1.00 83.31 85 LYS A CA 1
ATOM 712 C C . LYS A 1 85 ? 6.885 7.036 7.300 1.00 83.31 85 LYS A C 1
ATOM 714 O O . LYS A 1 85 ? 6.096 7.248 6.384 1.00 83.31 85 LYS A O 1
ATOM 719 N N . THR A 1 86 ? 8.015 6.357 7.131 1.00 88.62 86 THR A N 1
ATOM 720 C CA . THR A 1 86 ? 8.328 5.687 5.869 1.00 88.62 86 THR A CA 1
ATOM 721 C C . THR A 1 86 ? 7.364 4.526 5.633 1.00 88.62 86 THR A C 1
ATOM 723 O O . THR A 1 86 ? 6.799 3.964 6.573 1.00 88.62 86 THR A O 1
ATOM 726 N N . LEU A 1 87 ? 7.228 4.093 4.379 1.00 89.00 87 LEU A N 1
ATOM 727 C CA . LEU A 1 87 ? 6.375 2.957 4.035 1.00 89.00 87 LEU A CA 1
ATOM 728 C C . LEU A 1 87 ? 6.727 1.680 4.832 1.00 89.00 87 LEU A C 1
ATOM 730 O O . LEU A 1 87 ? 5.837 0.963 5.286 1.00 89.00 87 LEU A O 1
ATOM 734 N N . GLY A 1 88 ? 8.020 1.421 5.060 1.00 88.25 88 GLY A N 1
ATOM 735 C CA . GLY A 1 88 ? 8.468 0.292 5.883 1.00 88.25 88 GLY A CA 1
ATOM 736 C C . GLY A 1 88 ? 8.034 0.417 7.348 1.00 88.25 88 GLY A C 1
ATOM 737 O O . GLY A 1 88 ? 7.564 -0.555 7.937 1.00 88.25 88 GLY A O 1
ATOM 738 N N . GLN A 1 89 ? 8.113 1.622 7.922 1.00 87.88 89 GLN A N 1
ATOM 739 C CA . GLN A 1 89 ? 7.627 1.890 9.279 1.00 87.88 89 GLN A CA 1
ATOM 740 C C . GLN A 1 89 ? 6.102 1.745 9.378 1.00 87.88 89 GLN A C 1
ATOM 742 O O . GLN A 1 89 ? 5.615 1.160 10.340 1.00 87.88 89 GLN A O 1
ATOM 747 N N . LEU A 1 90 ? 5.346 2.211 8.378 1.00 89.31 90 LEU A N 1
ATOM 748 C CA . LEU A 1 90 ? 3.891 2.024 8.319 1.00 89.31 90 LEU A CA 1
ATOM 749 C C . LEU A 1 90 ? 3.511 0.538 8.276 1.00 89.31 90 LEU A C 1
ATOM 751 O O . LEU A 1 90 ? 2.598 0.119 8.986 1.00 89.31 90 LEU A O 1
ATOM 755 N N . CYS A 1 91 ? 4.242 -0.273 7.504 1.00 90.00 91 CYS A N 1
ATOM 756 C CA . CYS A 1 91 ? 4.040 -1.723 7.458 1.00 90.00 91 CYS A CA 1
ATOM 757 C C . CYS A 1 91 ? 4.313 -2.388 8.815 1.00 90.00 91 CYS A C 1
ATOM 759 O O . CYS A 1 91 ? 3.572 -3.278 9.223 1.00 90.00 91 CYS A O 1
ATOM 761 N N . PHE A 1 92 ? 5.343 -1.942 9.538 1.00 86.12 92 PHE A N 1
ATOM 762 C CA . PHE A 1 92 ? 5.620 -2.426 10.890 1.00 86.12 92 PHE A CA 1
ATOM 763 C C . PHE A 1 92 ? 4.493 -2.067 11.871 1.00 86.12 92 PHE A C 1
ATOM 765 O O . PHE A 1 92 ? 4.057 -2.924 12.635 1.00 86.12 92 PHE A O 1
ATOM 772 N N . ILE A 1 93 ? 3.985 -0.830 11.808 1.00 84.81 93 ILE A N 1
ATOM 773 C CA . ILE A 1 93 ? 2.909 -0.339 12.684 1.00 84.81 93 ILE A CA 1
ATOM 774 C C . ILE A 1 93 ? 1.586 -1.068 12.419 1.00 84.81 93 ILE A C 1
ATOM 776 O O . ILE A 1 93 ? 0.888 -1.402 13.371 1.00 84.81 93 ILE A O 1
ATOM 780 N N . ILE A 1 94 ? 1.226 -1.333 11.155 1.00 85.25 94 ILE A N 1
ATOM 781 C CA . ILE A 1 94 ? -0.048 -2.001 10.837 1.00 85.25 94 ILE A CA 1
ATOM 782 C C . ILE A 1 94 ? -0.026 -3.505 11.144 1.00 85.25 94 ILE A C 1
ATOM 784 O O . ILE A 1 94 ? -1.071 -4.095 11.399 1.00 85.25 94 ILE A O 1
ATOM 788 N N . ASN A 1 95 ? 1.149 -4.140 11.124 1.00 85.12 95 ASN A N 1
ATOM 789 C CA . ASN A 1 95 ? 1.294 -5.596 11.176 1.00 85.12 95 ASN A CA 1
ATOM 790 C C . ASN A 1 95 ? 0.586 -6.291 12.364 1.00 85.12 95 ASN A C 1
ATOM 792 O O . ASN A 1 95 ? -0.014 -7.341 12.125 1.00 85.12 95 ASN A O 1
ATOM 796 N N . PRO A 1 96 ? 0.587 -5.753 13.602 1.00 83.12 96 PRO A N 1
ATOM 797 C CA . PRO A 1 96 ? -0.178 -6.331 14.712 1.00 83.12 96 PRO A CA 1
ATOM 798 C C . PRO A 1 96 ? -1.694 -6.370 14.469 1.00 83.12 96 PRO A C 1
ATOM 800 O O . PRO A 1 96 ? -2.367 -7.265 14.960 1.00 83.12 96 PRO A O 1
ATOM 803 N N . PHE A 1 97 ? -2.240 -5.442 13.680 1.00 83.44 97 PHE A N 1
ATOM 804 C CA . PHE A 1 97 ? -3.676 -5.369 13.382 1.00 83.44 97 PHE A CA 1
ATOM 805 C C . PHE A 1 97 ? -4.111 -6.267 12.223 1.00 83.44 97 PHE A C 1
ATOM 807 O O . PHE A 1 97 ? -5.300 -6.394 11.948 1.00 83.44 97 PHE A O 1
ATOM 814 N N . LEU A 1 98 ? -3.154 -6.881 11.527 1.00 83.69 98 LEU A N 1
ATOM 815 C CA . LEU A 1 98 ? -3.407 -7.815 10.431 1.00 83.69 98 LEU A CA 1
ATOM 816 C C . LEU A 1 98 ? -3.459 -9.271 10.917 1.00 83.69 98 LEU A C 1
ATOM 818 O O . LEU A 1 98 ? -3.318 -10.199 10.117 1.00 83.69 98 LEU A O 1
ATOM 822 N N . GLU A 1 99 ? -3.624 -9.491 12.222 1.00 71.56 99 GLU A N 1
ATOM 823 C CA . GLU A 1 99 ? -3.777 -10.822 12.802 1.00 71.56 99 GLU A CA 1
ATOM 824 C C . GLU A 1 99 ? -5.026 -11.507 12.213 1.00 71.56 99 GLU A C 1
ATOM 826 O O . GLU A 1 99 ? -6.128 -10.965 12.231 1.00 71.56 99 GLU A O 1
ATOM 831 N N . GLY A 1 100 ? -4.832 -12.665 11.573 1.00 73.44 100 GLY A N 1
ATOM 832 C CA . GLY A 1 100 ? -5.875 -13.357 10.802 1.00 73.44 100 GLY A CA 1
ATOM 833 C C . GLY A 1 100 ? -6.006 -12.938 9.328 1.00 73.44 100 GLY A C 1
ATOM 834 O O . GLY A 1 100 ? -6.666 -13.641 8.568 1.00 73.44 100 GLY A O 1
ATOM 835 N N . ASN A 1 101 ? -5.336 -11.871 8.873 1.00 84.19 101 ASN A N 1
ATOM 836 C CA . ASN A 1 101 ? -5.290 -11.469 7.458 1.00 84.19 101 ASN A CA 1
ATOM 837 C C . ASN A 1 101 ? -3.940 -11.840 6.816 1.00 84.19 101 ASN A C 1
ATOM 839 O O . ASN A 1 101 ? -3.122 -10.993 6.442 1.00 84.19 101 ASN A O 1
ATOM 843 N N . THR A 1 102 ? -3.685 -13.150 6.730 1.00 86.88 102 THR A N 1
ATOM 844 C CA . THR A 1 102 ? -2.402 -13.724 6.283 1.00 86.88 102 THR A CA 1
ATOM 845 C C . THR A 1 102 ? -2.034 -13.324 4.854 1.00 86.88 102 THR A C 1
ATOM 847 O O . THR A 1 102 ? -0.857 -13.090 4.572 1.00 86.88 102 THR A O 1
ATOM 850 N N . HIS A 1 103 ? -3.027 -13.183 3.972 1.00 89.44 103 HIS A N 1
ATOM 851 C CA . HIS A 1 103 ? -2.825 -12.754 2.590 1.00 89.44 103 HIS A CA 1
ATOM 852 C C . HIS A 1 103 ? -2.299 -11.320 2.506 1.00 89.44 103 HIS A C 1
ATOM 854 O O . HIS A 1 103 ? -1.224 -11.122 1.943 1.00 89.44 103 HIS A O 1
ATOM 860 N N . LEU A 1 104 ? -2.967 -10.351 3.147 1.00 91.44 104 LEU A N 1
ATOM 861 C CA . LEU A 1 104 ? -2.524 -8.952 3.153 1.00 91.44 104 LEU A CA 1
ATOM 862 C C . LEU A 1 104 ? -1.137 -8.799 3.786 1.00 91.44 104 LEU A C 1
ATOM 864 O O . LEU A 1 104 ? -0.276 -8.096 3.256 1.00 91.44 104 LEU A O 1
ATOM 868 N N . LYS A 1 105 ? -0.883 -9.514 4.886 1.00 90.31 105 LYS A N 1
ATOM 869 C CA . LYS A 1 105 ? 0.426 -9.528 5.548 1.00 90.31 105 LYS A CA 1
ATOM 870 C C . LYS A 1 105 ? 1.535 -10.056 4.630 1.00 90.31 105 LYS A C 1
ATOM 872 O O . LYS A 1 105 ? 2.612 -9.463 4.562 1.00 90.31 105 LYS A O 1
ATOM 877 N N . SER A 1 106 ? 1.273 -11.142 3.902 1.00 91.56 106 SER A N 1
ATOM 878 C CA . SER A 1 106 ? 2.216 -11.715 2.933 1.00 91.56 106 SER A CA 1
ATOM 879 C C . SER A 1 106 ? 2.447 -10.784 1.738 1.00 91.56 106 SER A C 1
ATOM 881 O O . SER A 1 106 ? 3.601 -10.535 1.383 1.00 91.56 106 SER A O 1
ATOM 883 N N . SER A 1 107 ? 1.382 -10.209 1.169 1.00 93.56 107 SER A N 1
ATOM 884 C CA . SER A 1 107 ? 1.462 -9.269 0.046 1.00 93.56 107 SER A CA 1
ATOM 885 C C . SER A 1 107 ? 2.255 -8.010 0.414 1.00 93.56 107 SER A C 1
ATOM 887 O O . SER A 1 107 ? 3.137 -7.607 -0.342 1.00 93.56 107 SER A O 1
ATOM 889 N N . LEU A 1 108 ? 2.004 -7.419 1.591 1.00 94.38 108 LEU A N 1
ATOM 890 C CA . LEU A 1 108 ? 2.749 -6.254 2.087 1.00 94.38 108 LEU A CA 1
ATOM 891 C C . LEU A 1 108 ? 4.231 -6.569 2.278 1.00 94.38 108 LEU A C 1
ATOM 893 O O . LEU A 1 108 ? 5.079 -5.808 1.818 1.00 94.38 108 LEU A O 1
ATOM 897 N N . LYS A 1 109 ? 4.555 -7.704 2.909 1.00 92.75 109 LYS A N 1
ATOM 898 C CA . LYS A 1 109 ? 5.949 -8.132 3.073 1.00 92.75 109 LYS A CA 1
ATOM 899 C C . LYS A 1 109 ? 6.639 -8.291 1.716 1.00 92.75 109 LYS A C 1
ATOM 901 O O . LYS A 1 109 ? 7.691 -7.701 1.500 1.00 92.75 109 LYS A O 1
ATOM 906 N N . SER A 1 110 ? 6.015 -9.015 0.785 1.00 93.88 110 SER A N 1
ATOM 907 C CA . SER A 1 110 ? 6.573 -9.226 -0.555 1.00 93.88 110 SER A CA 1
ATOM 908 C C . SER A 1 110 ? 6.766 -7.913 -1.314 1.00 93.88 110 SER A C 1
ATOM 910 O O . SER A 1 110 ? 7.773 -7.752 -2.000 1.00 93.88 110 SER A O 1
ATOM 912 N N . PHE A 1 111 ? 5.825 -6.973 -1.189 1.00 95.06 111 PHE A N 1
ATOM 913 C CA . PHE A 1 111 ? 5.947 -5.647 -1.786 1.00 95.06 111 PHE A CA 1
ATOM 914 C C . PHE A 1 111 ? 7.173 -4.907 -1.238 1.00 95.06 111 PHE A C 1
ATOM 916 O O . PHE A 1 111 ? 7.999 -4.427 -2.013 1.00 95.06 111 PHE A O 1
ATOM 923 N N . ILE A 1 112 ? 7.319 -4.845 0.090 1.00 93.31 112 ILE A N 1
ATOM 924 C CA . ILE A 1 112 ? 8.427 -4.146 0.752 1.00 93.31 112 ILE A CA 1
ATOM 925 C C . ILE A 1 112 ? 9.771 -4.775 0.412 1.00 93.31 112 ILE A C 1
ATOM 927 O O . ILE A 1 112 ? 10.692 -4.043 0.060 1.00 93.31 112 ILE A O 1
ATOM 931 N N . ASP A 1 113 ? 9.878 -6.100 0.484 1.00 91.75 113 ASP A N 1
ATOM 9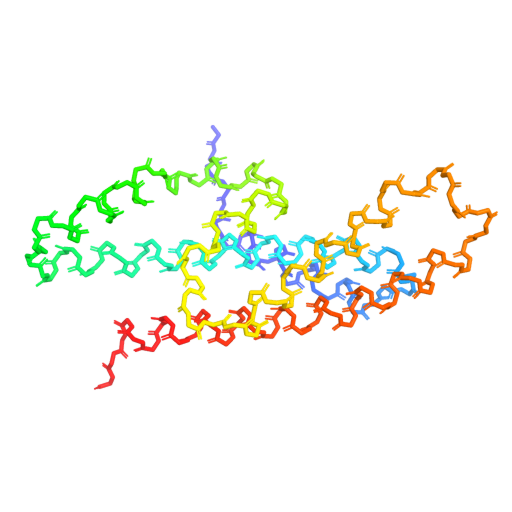32 C CA . ASP A 1 113 ? 11.131 -6.812 0.234 1.00 91.75 113 ASP A CA 1
ATOM 933 C C . ASP A 1 113 ? 11.611 -6.572 -1.204 1.00 91.75 113 ASP A C 1
ATOM 935 O O . ASP A 1 113 ? 12.771 -6.217 -1.432 1.00 91.75 113 ASP A O 1
ATOM 939 N N . MET A 1 114 ? 10.710 -6.677 -2.187 1.00 92.38 114 MET A N 1
ATOM 940 C CA . MET A 1 114 ? 11.069 -6.460 -3.589 1.00 92.38 114 MET A CA 1
ATOM 941 C C . MET A 1 114 ? 11.339 -4.988 -3.908 1.00 92.38 114 MET A C 1
ATOM 943 O O . MET A 1 114 ? 12.295 -4.693 -4.624 1.00 92.38 114 MET A O 1
ATOM 947 N N . ARG A 1 115 ? 10.557 -4.057 -3.348 1.00 91.12 115 ARG A N 1
ATOM 948 C CA . ARG A 1 115 ? 10.793 -2.616 -3.500 1.00 91.12 115 ARG A CA 1
ATOM 949 C C . ARG A 1 115 ? 12.137 -2.214 -2.903 1.00 91.12 115 ARG A C 1
ATOM 951 O O . ARG A 1 115 ? 12.925 -1.553 -3.569 1.00 91.12 115 ARG A O 1
ATOM 958 N N . ASN A 1 116 ? 12.436 -2.654 -1.682 1.00 88.44 116 ASN A N 1
ATOM 959 C CA . ASN A 1 116 ? 13.723 -2.393 -1.040 1.00 88.44 116 ASN A CA 1
ATOM 960 C C . ASN A 1 116 ? 14.871 -2.982 -1.863 1.00 88.44 116 ASN A C 1
ATOM 962 O O . ASN A 1 116 ? 15.901 -2.335 -2.012 1.00 88.44 116 ASN A O 1
ATOM 966 N N . ASN A 1 117 ? 14.698 -4.174 -2.440 1.00 87.88 117 ASN A N 1
ATOM 967 C CA . ASN A 1 117 ? 15.698 -4.758 -3.328 1.00 87.88 117 ASN A CA 1
ATOM 968 C C . ASN A 1 117 ? 15.949 -3.892 -4.578 1.00 87.88 117 ASN A C 1
ATOM 970 O O . ASN A 1 117 ? 17.104 -3.762 -4.973 1.00 87.88 117 ASN A O 1
ATOM 974 N N . ILE A 1 118 ? 14.919 -3.260 -5.156 1.00 87.81 118 ILE A N 1
ATOM 975 C CA . ILE A 1 118 ? 15.091 -2.276 -6.239 1.00 87.81 118 ILE A CA 1
ATOM 976 C C . ILE A 1 118 ? 15.859 -1.048 -5.728 1.00 87.81 118 ILE A C 1
ATOM 978 O O . ILE A 1 118 ? 16.856 -0.661 -6.330 1.00 87.81 118 ILE A O 1
ATOM 982 N N . T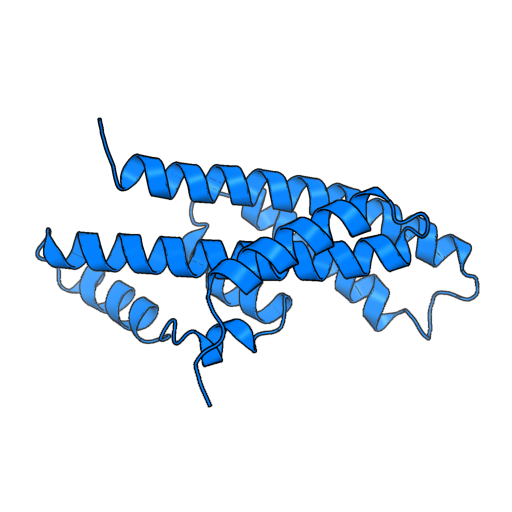HR A 1 119 ? 15.455 -0.463 -4.593 1.00 82.56 119 THR A N 1
ATOM 983 C CA . THR A 1 119 ? 16.090 0.746 -4.033 1.00 82.56 119 THR A CA 1
ATOM 984 C C . THR A 1 119 ? 17.557 0.521 -3.649 1.00 82.56 119 THR A C 1
ATOM 986 O O . THR A 1 119 ? 18.419 1.316 -4.011 1.00 82.56 119 THR A O 1
ATOM 989 N N . HIS A 1 120 ? 17.871 -0.566 -2.939 1.00 78.69 120 HIS A N 1
ATOM 990 C CA . HIS A 1 120 ? 19.230 -0.860 -2.466 1.00 78.69 120 HIS A CA 1
ATOM 991 C C . HIS A 1 120 ? 20.192 -1.231 -3.588 1.00 78.69 120 HIS A C 1
ATOM 993 O O . HIS A 1 120 ? 21.401 -1.066 -3.442 1.00 78.69 120 HIS A O 1
ATOM 999 N N . LYS A 1 121 ? 19.663 -1.747 -4.696 1.00 73.00 121 LYS A N 1
ATOM 1000 C CA . LYS A 1 121 ? 20.466 -2.191 -5.830 1.00 73.00 121 LYS A CA 1
ATOM 1001 C C . LYS A 1 121 ? 20.406 -1.235 -7.017 1.00 73.00 121 LYS A C 1
ATOM 1003 O O . LYS A 1 121 ? 20.975 -1.534 -8.064 1.00 73.00 121 LYS A O 1
ATOM 1008 N N . MET A 1 122 ? 19.775 -0.072 -6.832 1.00 71.12 122 MET A N 1
ATOM 1009 C CA . MET A 1 122 ? 19.585 0.929 -7.877 1.00 71.12 122 MET A CA 1
ATOM 1010 C C . MET A 1 122 ? 20.909 1.377 -8.500 1.00 71.12 122 MET A C 1
ATOM 1012 O O . MET A 1 122 ? 20.999 1.514 -9.711 1.00 71.12 122 MET A O 1
ATOM 1016 N N . PHE A 1 123 ? 21.941 1.535 -7.668 1.00 65.31 123 PHE A N 1
ATOM 1017 C CA . PHE A 1 123 ? 23.260 2.014 -8.086 1.00 65.31 123 PHE A CA 1
ATOM 1018 C C . PHE A 1 123 ? 24.283 0.900 -8.361 1.00 65.31 123 PHE A C 1
ATOM 1020 O O . PHE A 1 123 ? 25.380 1.203 -8.815 1.00 65.31 123 PHE A O 1
ATOM 1027 N N . SER A 1 124 ? 23.969 -0.365 -8.055 1.00 64.50 124 SER A N 1
ATOM 1028 C CA . SER A 1 124 ? 24.950 -1.467 -8.070 1.00 64.50 124 SER A CA 1
ATOM 1029 C C . SER A 1 124 ? 24.559 -2.687 -8.902 1.00 64.50 124 SER A C 1
ATOM 1031 O O . SER A 1 124 ? 25.437 -3.475 -9.232 1.00 64.50 124 SER A O 1
ATOM 1033 N N . LYS A 1 125 ? 23.273 -2.881 -9.221 1.00 64.75 125 LYS A N 1
ATOM 1034 C CA . LYS A 1 125 ? 22.785 -4.052 -9.975 1.00 64.75 125 LYS A CA 1
ATOM 1035 C C . LYS A 1 125 ? 22.260 -3.693 -11.357 1.00 64.75 125 LYS A C 1
ATOM 1037 O O . LYS A 1 125 ? 22.394 -4.496 -12.268 1.00 64.75 125 LYS A O 1
ATOM 1042 N N . TYR A 1 126 ? 21.629 -2.533 -11.513 1.00 70.44 126 TYR A N 1
ATOM 1043 C CA . TYR A 1 126 ? 21.042 -2.159 -12.794 1.00 70.44 126 TYR A CA 1
ATOM 1044 C C . TYR A 1 126 ? 22.100 -1.507 -13.680 1.00 70.44 126 TYR A C 1
ATOM 1046 O O . TYR A 1 126 ? 22.229 -0.289 -13.727 1.00 70.44 126 TYR A O 1
ATOM 1054 N N . GLU A 1 127 ? 22.867 -2.346 -14.374 1.00 63.44 127 GLU A N 1
ATOM 1055 C CA . GLU A 1 127 ? 23.775 -1.909 -15.442 1.00 63.44 127 GLU A CA 1
ATOM 1056 C C . GLU A 1 127 ? 22.996 -1.387 -16.662 1.00 63.44 127 GLU A C 1
ATOM 1058 O O . GLU A 1 127 ? 23.502 -0.570 -17.429 1.00 63.44 127 GLU A O 1
ATOM 1063 N N . ASN A 1 128 ? 21.737 -1.816 -16.815 1.00 72.62 128 ASN A N 1
ATOM 1064 C CA . ASN A 1 128 ? 20.804 -1.320 -17.817 1.00 72.62 128 ASN A CA 1
ATOM 1065 C C . ASN A 1 128 ? 19.431 -0.983 -17.203 1.00 72.62 128 ASN A C 1
ATOM 1067 O O . ASN A 1 128 ? 19.014 -1.530 -16.180 1.00 72.62 128 ASN A O 1
ATOM 1071 N N . MET A 1 129 ? 18.708 -0.072 -17.861 1.00 80.75 129 MET A N 1
ATOM 1072 C CA . MET A 1 129 ? 17.371 0.359 -17.432 1.00 80.75 129 MET A CA 1
ATOM 1073 C C . MET A 1 129 ? 16.293 -0.714 -17.657 1.00 80.75 129 MET A C 1
ATOM 1075 O O . MET A 1 129 ? 15.250 -0.674 -17.011 1.00 80.75 129 MET A O 1
ATOM 1079 N N . GLU A 1 130 ? 16.521 -1.686 -18.541 1.00 84.62 130 GLU A N 1
ATOM 1080 C CA . GLU A 1 130 ? 15.528 -2.712 -18.880 1.00 84.62 130 GLU A CA 1
ATOM 1081 C C . GLU A 1 130 ? 15.251 -3.661 -17.704 1.00 84.62 130 GLU A C 1
ATOM 1083 O O . GLU A 1 130 ? 14.096 -3.975 -17.401 1.00 84.62 130 GLU A O 1
ATOM 1088 N N . GLU A 1 131 ? 16.291 -4.071 -16.979 1.00 85.25 131 GLU A N 1
ATOM 1089 C CA . GLU A 1 131 ? 16.148 -4.884 -15.772 1.00 85.25 131 GLU A CA 1
ATOM 1090 C C . GLU A 1 131 ? 15.395 -4.150 -14.656 1.00 85.25 131 GLU A C 1
ATOM 1092 O O . GLU A 1 131 ? 14.546 -4.750 -13.986 1.00 85.25 131 GLU A O 1
ATOM 1097 N N . LEU A 1 132 ? 15.660 -2.850 -14.484 1.00 87.56 132 LEU A N 1
ATOM 1098 C CA . LEU A 1 132 ? 14.953 -2.002 -13.524 1.00 87.56 132 LEU A CA 1
ATOM 1099 C C . LEU A 1 132 ? 13.463 -1.939 -13.859 1.00 87.56 132 LEU A C 1
ATOM 1101 O O . LEU A 1 132 ? 12.616 -2.107 -12.977 1.00 87.56 132 LEU A O 1
ATOM 1105 N N . GLU A 1 133 ? 13.134 -1.738 -15.132 1.00 90.38 133 GLU A N 1
ATOM 1106 C CA . GLU A 1 133 ? 11.749 -1.679 -15.589 1.00 90.38 133 GLU A CA 1
ATOM 1107 C C . GLU A 1 133 ? 11.039 -3.034 -15.427 1.00 90.38 133 GLU A C 1
ATOM 1109 O O . GLU A 1 133 ? 9.888 -3.091 -14.981 1.00 90.38 133 GLU A O 1
ATOM 1114 N N . ASN A 1 134 ? 11.722 -4.149 -15.701 1.00 90.69 134 ASN A N 1
ATOM 1115 C CA . ASN A 1 134 ? 11.170 -5.494 -15.530 1.00 90.69 134 ASN A CA 1
ATOM 1116 C C . ASN A 1 134 ? 10.914 -5.858 -14.064 1.00 90.69 134 ASN A C 1
ATOM 1118 O O . ASN A 1 134 ? 9.847 -6.390 -13.737 1.00 90.69 134 ASN A O 1
ATOM 1122 N N . ASP A 1 135 ? 11.855 -5.567 -13.166 1.00 91.06 135 ASP A N 1
ATOM 1123 C CA . ASP A 1 135 ? 11.653 -5.784 -11.734 1.00 91.06 135 ASP A CA 1
ATOM 1124 C C . ASP A 1 135 ? 10.553 -4.858 -11.193 1.00 91.06 135 ASP A C 1
ATOM 1126 O O . ASP A 1 135 ? 9.671 -5.322 -10.464 1.00 91.06 135 ASP A O 1
ATOM 1130 N N . SER A 1 136 ? 10.505 -3.600 -11.642 1.00 93.50 136 SER A N 1
ATOM 1131 C CA . SER A 1 136 ? 9.436 -2.660 -11.281 1.00 93.50 136 SER A CA 1
ATOM 1132 C C . SER A 1 136 ? 8.053 -3.182 -11.681 1.00 93.50 136 SER A C 1
ATOM 1134 O O . SER A 1 136 ? 7.137 -3.164 -10.859 1.00 93.50 136 SER A O 1
ATOM 1136 N N . ARG A 1 137 ? 7.885 -3.761 -12.883 1.00 94.69 137 ARG A N 1
ATOM 1137 C CA . ARG A 1 137 ? 6.613 -4.393 -13.308 1.00 94.69 137 ARG A CA 1
ATOM 1138 C C . ARG A 1 137 ? 6.155 -5.506 -12.365 1.00 94.69 137 ARG A C 1
ATOM 1140 O O . ARG A 1 137 ? 4.955 -5.648 -12.129 1.00 94.69 137 ARG A O 1
ATOM 1147 N N . LYS A 1 138 ? 7.082 -6.312 -11.837 1.00 94.56 138 LYS A N 1
ATOM 1148 C CA . LYS A 1 138 ? 6.747 -7.383 -10.882 1.00 94.56 138 LYS A CA 1
ATOM 1149 C C . LYS A 1 138 ? 6.248 -6.789 -9.567 1.00 94.56 138 LYS A C 1
ATOM 1151 O O . LYS A 1 138 ? 5.224 -7.238 -9.054 1.00 94.56 138 LYS A O 1
ATOM 1156 N N . VAL A 1 139 ? 6.925 -5.755 -9.062 1.00 94.88 139 VAL A N 1
ATOM 1157 C CA . VAL A 1 139 ? 6.524 -5.070 -7.823 1.00 94.88 139 VAL A CA 1
ATOM 1158 C C . VAL A 1 139 ? 5.173 -4.376 -7.985 1.00 94.88 139 VAL A C 1
ATOM 1160 O O . VAL A 1 139 ? 4.326 -4.500 -7.103 1.00 94.88 139 VAL A O 1
ATOM 1163 N N . ILE A 1 140 ? 4.918 -3.752 -9.139 1.00 94.12 140 ILE A N 1
ATOM 1164 C CA . ILE A 1 140 ? 3.641 -3.096 -9.459 1.00 94.12 140 ILE A CA 1
ATOM 1165 C C . ILE A 1 140 ? 2.453 -4.053 -9.327 1.00 94.12 140 ILE A C 1
ATOM 1167 O O . ILE A 1 140 ? 1.442 -3.699 -8.721 1.00 94.12 140 ILE A O 1
ATOM 1171 N N . LYS A 1 141 ? 2.573 -5.281 -9.851 1.00 94.19 141 LYS A N 1
ATOM 1172 C CA . LYS A 1 141 ? 1.512 -6.301 -9.759 1.00 94.19 141 LYS A CA 1
ATOM 1173 C C . LYS A 1 141 ? 1.200 -6.679 -8.310 1.00 94.19 141 LYS A C 1
ATOM 1175 O O . LYS A 1 141 ? 0.043 -6.889 -7.952 1.00 94.19 141 LYS A O 1
ATOM 1180 N N . ILE A 1 142 ? 2.226 -6.756 -7.463 1.00 95.06 142 ILE A N 1
ATOM 1181 C CA . ILE A 1 142 ? 2.051 -7.024 -6.031 1.00 95.06 142 ILE A CA 1
ATOM 1182 C C . ILE A 1 142 ? 1.409 -5.811 -5.351 1.00 95.06 142 ILE A C 1
ATOM 1184 O O . ILE A 1 142 ? 0.496 -5.978 -4.547 1.00 95.06 142 ILE A O 1
ATOM 1188 N N . GLY A 1 143 ? 1.825 -4.594 -5.709 1.00 94.25 143 GLY A N 1
ATOM 1189 C CA . GLY A 1 143 ? 1.251 -3.360 -5.179 1.00 94.25 143 GLY A CA 1
ATOM 1190 C C . GLY A 1 143 ? -0.237 -3.203 -5.498 1.00 94.25 143 GLY A C 1
ATOM 1191 O O . GLY A 1 143 ? -1.012 -2.827 -4.623 1.00 94.25 143 GLY A O 1
ATOM 1192 N N . GLU A 1 144 ? -0.678 -3.584 -6.698 1.00 93.12 144 GLU A N 1
ATOM 1193 C CA . GLU A 1 144 ? -2.106 -3.611 -7.066 1.00 93.12 144 GLU A CA 1
ATOM 1194 C C . GLU A 1 144 ? -2.912 -4.561 -6.175 1.00 93.12 144 GLU A C 1
ATOM 1196 O O . GLU A 1 144 ? -4.008 -4.220 -5.718 1.00 93.12 144 GLU A O 1
ATOM 1201 N N . LYS A 1 145 ? -2.347 -5.735 -5.873 1.00 94.00 145 LYS A N 1
ATOM 1202 C CA . LYS A 1 145 ? -2.949 -6.692 -4.943 1.00 94.00 145 LYS A CA 1
ATOM 1203 C C . LYS A 1 145 ? -3.027 -6.118 -3.526 1.00 94.00 145 LYS A C 1
ATOM 1205 O O . LYS A 1 145 ? -4.092 -6.183 -2.920 1.00 94.00 145 LYS A O 1
ATOM 1210 N N . VAL A 1 146 ? -1.950 -5.497 -3.036 1.00 94.94 146 VAL A N 1
ATOM 1211 C CA . VAL A 1 146 ? -1.914 -4.824 -1.724 1.00 94.94 146 VAL A CA 1
ATOM 1212 C C . VAL A 1 146 ? -2.987 -3.740 -1.629 1.00 94.94 146 VAL A C 1
ATOM 1214 O O . VAL A 1 146 ? -3.717 -3.700 -0.644 1.00 94.94 146 VAL A O 1
ATOM 1217 N N . ILE A 1 147 ? -3.121 -2.886 -2.649 1.00 92.06 147 ILE A N 1
ATOM 1218 C CA . ILE A 1 147 ? -4.138 -1.823 -2.691 1.00 92.06 147 ILE A CA 1
ATOM 1219 C C . ILE A 1 147 ? -5.541 -2.419 -2.537 1.00 92.06 147 ILE A C 1
ATOM 1221 O O . ILE A 1 147 ? -6.310 -1.977 -1.684 1.00 92.06 147 ILE A O 1
ATOM 1225 N N . LYS A 1 148 ? -5.857 -3.462 -3.315 1.00 91.19 148 LYS A N 1
ATOM 1226 C CA . LYS A 1 148 ? -7.157 -4.141 -3.255 1.00 91.19 148 LYS A CA 1
ATOM 1227 C C . LYS A 1 148 ? -7.411 -4.778 -1.885 1.00 91.19 148 LYS A C 1
ATOM 1229 O O . LYS A 1 148 ? -8.505 -4.650 -1.344 1.00 91.19 148 LYS A O 1
ATOM 1234 N N . GLU A 1 149 ? -6.417 -5.464 -1.326 1.00 92.69 149 GLU A N 1
ATOM 1235 C CA . GLU A 1 149 ? -6.525 -6.128 -0.023 1.00 92.69 149 GLU A CA 1
ATOM 1236 C C . GLU A 1 149 ? -6.671 -5.122 1.132 1.00 92.69 149 GLU A C 1
ATOM 1238 O O . GLU A 1 149 ? -7.447 -5.373 2.054 1.00 92.69 149 GLU A O 1
ATOM 1243 N N . LEU A 1 150 ? -6.001 -3.963 1.062 1.00 90.94 150 LEU A N 1
ATOM 1244 C CA . LEU A 1 150 ? -6.175 -2.865 2.020 1.00 90.94 150 LEU A CA 1
ATOM 1245 C C . LEU A 1 150 ? -7.584 -2.272 1.962 1.00 90.94 150 LEU A C 1
ATOM 1247 O O . LEU A 1 150 ? -8.184 -2.051 3.012 1.00 90.94 150 LEU A O 1
ATOM 1251 N N . ASP A 1 151 ? -8.132 -2.044 0.766 1.00 86.94 151 ASP A N 1
ATOM 1252 C CA . ASP A 1 151 ? -9.503 -1.542 0.624 1.00 86.94 151 ASP A CA 1
ATOM 1253 C C . ASP A 1 151 ? -10.532 -2.545 1.178 1.00 86.94 151 ASP A C 1
ATOM 1255 O O . ASP A 1 151 ? -11.430 -2.143 1.918 1.00 86.94 151 ASP A O 1
ATOM 1259 N N . ILE A 1 152 ? -10.376 -3.848 0.897 1.00 88.56 152 ILE A N 1
ATOM 1260 C CA . ILE A 1 152 ? -11.235 -4.906 1.464 1.00 88.56 152 ILE A CA 1
ATOM 1261 C C . ILE A 1 152 ? -11.152 -4.905 2.993 1.00 88.56 152 ILE A C 1
ATOM 1263 O O . ILE A 1 152 ? -12.177 -4.904 3.673 1.00 88.56 152 ILE A O 1
ATOM 1267 N N . PHE A 1 153 ? -9.936 -4.889 3.541 1.00 88.25 153 PHE A N 1
ATOM 1268 C CA . PHE A 1 153 ? -9.724 -4.906 4.984 1.00 88.25 153 PHE A CA 1
ATOM 1269 C C . PHE A 1 153 ? -10.314 -3.665 5.665 1.00 88.25 153 PHE A C 1
ATOM 1271 O O . PHE A 1 153 ? -11.027 -3.791 6.659 1.00 88.25 153 PHE A O 1
ATOM 1278 N N . ARG A 1 154 ? -10.093 -2.473 5.099 1.00 85.31 154 ARG A N 1
ATOM 1279 C CA . ARG A 1 154 ? -10.664 -1.225 5.618 1.00 85.31 154 ARG A CA 1
ATOM 1280 C C . ARG A 1 154 ? -12.193 -1.248 5.584 1.00 85.31 154 ARG A C 1
ATOM 1282 O O . ARG A 1 154 ? -12.819 -0.839 6.557 1.00 85.31 154 ARG A O 1
ATOM 1289 N N . ASN A 1 155 ? -12.797 -1.737 4.500 1.00 83.31 155 ASN A N 1
ATOM 1290 C CA . ASN A 1 155 ? -14.254 -1.843 4.390 1.00 83.31 155 ASN A CA 1
ATOM 1291 C C . ASN A 1 155 ? -14.836 -2.810 5.425 1.00 83.31 155 ASN A C 1
ATOM 1293 O O . ASN A 1 155 ? -15.845 -2.484 6.040 1.00 83.31 155 ASN A O 1
ATOM 1297 N N . LYS A 1 156 ? -14.161 -3.932 5.696 1.00 84.12 156 LYS A N 1
ATOM 1298 C CA . LYS A 1 156 ? -14.568 -4.858 6.760 1.00 84.12 156 LYS A CA 1
ATOM 1299 C C . LYS A 1 156 ? -14.598 -4.176 8.135 1.00 84.12 156 LYS A C 1
ATOM 1301 O O . LYS A 1 156 ? -15.566 -4.334 8.870 1.00 84.12 156 LYS A O 1
ATOM 1306 N N . ILE A 1 157 ? -13.595 -3.350 8.455 1.00 80.31 157 ILE A N 1
ATOM 1307 C CA . ILE A 1 157 ? -13.594 -2.555 9.699 1.00 80.31 157 ILE A CA 1
ATOM 1308 C C . ILE A 1 157 ? -14.789 -1.584 9.732 1.00 80.31 157 ILE A C 1
ATOM 1310 O O . ILE A 1 157 ? -15.425 -1.419 10.772 1.00 80.31 157 ILE A O 1
ATOM 1314 N N . PHE A 1 158 ? -15.125 -0.949 8.602 1.00 74.12 158 PHE A N 1
ATOM 1315 C CA . PHE A 1 158 ? -16.294 -0.064 8.506 1.00 74.12 158 PHE A CA 1
ATOM 1316 C C . PHE A 1 158 ? -17.631 -0.801 8.675 1.00 74.12 158 PHE A C 1
ATOM 1318 O O . PHE A 1 158 ? -18.534 -0.271 9.322 1.00 74.12 158 PHE A O 1
ATOM 1325 N N . GLU A 1 159 ? -17.771 -2.000 8.113 1.00 80.12 159 GLU A N 1
ATOM 1326 C CA . GLU A 1 159 ? -18.965 -2.838 8.276 1.00 80.12 159 GLU A CA 1
ATOM 1327 C C . GLU A 1 159 ? -19.140 -3.271 9.736 1.00 80.12 159 GLU A C 1
ATOM 1329 O O . GLU A 1 159 ? -20.225 -3.131 10.297 1.00 80.12 159 GLU A O 1
ATOM 1334 N N . GLU A 1 160 ? -18.057 -3.696 10.394 1.00 71.75 160 GLU A N 1
ATOM 1335 C CA . GLU A 1 160 ? -18.058 -4.012 11.829 1.00 71.75 160 GLU A CA 1
ATOM 1336 C C . GLU A 1 160 ? -18.357 -2.775 12.705 1.00 71.75 160 GLU A C 1
ATOM 1338 O O . GLU A 1 160 ? -18.898 -2.894 13.806 1.00 71.75 160 GLU A O 1
ATOM 1343 N N . TRP A 1 161 ? -18.039 -1.565 12.229 1.00 65.00 161 TRP A N 1
ATOM 1344 C CA . TRP A 1 161 ? -18.318 -0.299 12.917 1.00 65.00 161 TRP A CA 1
ATOM 1345 C C . TRP A 1 161 ? -19.795 0.140 12.859 1.00 65.00 161 TRP A C 1
ATOM 1347 O O . TRP A 1 161 ? -20.265 0.792 13.808 1.00 65.00 161 TRP A O 1
ATOM 1357 N N . ASN A 1 162 ? -20.504 -0.207 11.777 1.00 61.69 162 ASN A N 1
ATOM 1358 C CA . ASN A 1 162 ? -21.912 0.114 11.510 1.00 61.69 162 ASN A CA 1
ATOM 1359 C C . ASN A 1 162 ? -22.704 -1.149 11.111 1.00 61.69 162 ASN A C 1
ATOM 1361 O O . ASN A 1 162 ? -23.093 -1.282 9.945 1.00 61.69 162 ASN A O 1
ATOM 1365 N N . PRO A 1 163 ? -22.969 -2.069 12.055 1.00 57.84 163 PRO A N 1
ATOM 1366 C CA . PRO A 1 163 ? -23.864 -3.185 11.784 1.00 57.84 163 PRO A CA 1
ATOM 1367 C C . PRO A 1 163 ? -25.260 -2.641 11.443 1.00 57.84 163 PRO A C 1
ATOM 1369 O O . PRO A 1 163 ? -25.741 -1.721 12.110 1.00 57.84 163 PRO A O 1
ATOM 1372 N N . LYS A 1 164 ? -25.854 -3.170 10.368 1.00 46.97 164 LYS A N 1
ATOM 1373 C CA . LYS A 1 164 ? -27.230 -2.860 9.955 1.00 46.97 164 LYS A CA 1
ATOM 1374 C C . LYS A 1 164 ? -28.243 -3.277 11.013 1.00 46.97 164 LYS A C 1
ATOM 1376 O O . LYS A 1 164 ? -28.002 -4.316 11.666 1.00 46.97 164 LYS A O 1
#

Secondary structure (DSSP, 8-state):
-PPPPHHHHHHHHHHHHHHHHH---HHHHHHHHHHHHHH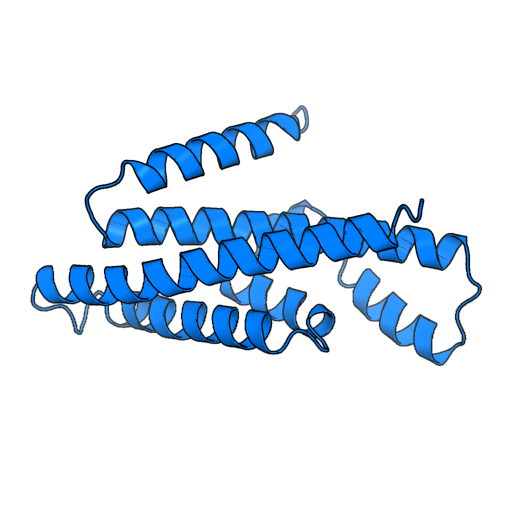HHHHHHHHHHHHHHHHHHHS---HHHHHHHHHHHHS---HHHHHT--HHHHHHHHGGGGTT-HHHHHHHHHHHHH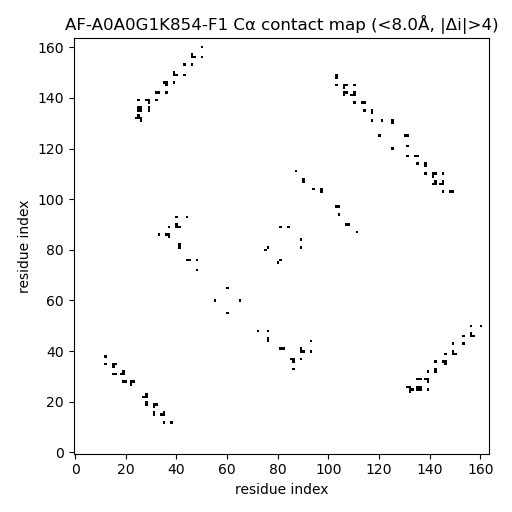HHHHHHTTTTT-SSHHHHHHHHHHHHHHHHHHHHHHHHHHHHHHHHHS--

Sequence (164 aa):
MKSPDPRNKFIFLLQLKRRSEKETSPYARLLFQENIISSLLIATLFTIELFLNKQTTKYVPTKERRINMEHIIKIKFESKIIETKTLGQLCFIINPFLEGNTHLKSSLKSFIDMRNNITHKMFSKYENMEELENDSRKVIKIGEKVIKELDIFRNKIFEEWNPK

Nearest PDB structures (foldseek):
  2ykt-assembly1_A-2  TM=3.665E-01  e=6.617E+00  Homo sapiens
  5sxc-assembly1_B  TM=2.094E-01  e=2.961E+00  Homo sapiens